Protein AF-A0A843E5W5-F1 (afdb_monomer_lite)

Foldseek 3Di:
DVVVVVVVVVVVQVVVFVVCCVVCVVVPWPGWDWDQDPVGIDIGTDD

Radius of gyration: 12.35 Å; chains: 1; bounding box: 28×13×32 Å

Sequence (47 aa):
MIEKDFVTEGLRRTKIDEYLEKELERAGYGGMDIQVTPLGTMVIVYA

Secondary structure (DSSP, 8-state):
-HHHHHHHHHHHHHHHHHHHHHHTTTT---EEEEEEETTEEEEEEE-

Structure (mmCIF, N/CA/C/O backbone):
data_AF-A0A843E5W5-F1
#
_entry.id   AF-A0A843E5W5-F1
#
loop_
_atom_site.group_PDB
_atom_site.id
_atom_site.type_s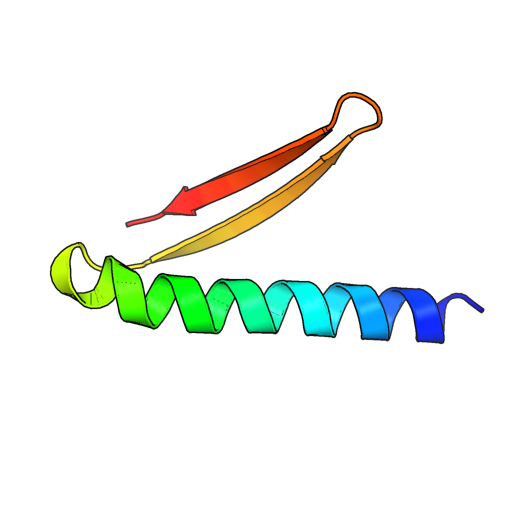ymbol
_atom_site.label_atom_id
_atom_site.label_alt_id
_atom_site.label_comp_id
_atom_site.label_asym_id
_atom_site.label_entity_id
_atom_site.label_seq_id
_atom_site.pdbx_PDB_ins_code
_atom_site.Cartn_x
_atom_site.Cartn_y
_atom_site.Cartn_z
_atom_site.occupancy
_atom_site.B_iso_or_equiv
_atom_site.auth_seq_id
_atom_site.auth_comp_id
_atom_site.auth_asym_id
_atom_site.auth_atom_id
_atom_site.pdbx_PDB_model_num
ATOM 1 N N . MET A 1 1 ? 16.821 -1.629 -15.856 1.00 71.12 1 MET A N 1
ATOM 2 C CA . MET A 1 1 ? 17.476 -2.704 -15.074 1.00 71.12 1 MET A CA 1
ATOM 3 C C . MET A 1 1 ? 16.369 -3.216 -14.179 1.00 71.12 1 MET A C 1
ATOM 5 O O . MET A 1 1 ? 16.021 -2.509 -13.245 1.00 71.12 1 MET A O 1
ATOM 9 N N . ILE A 1 2 ? 15.721 -4.319 -14.559 1.00 87.56 2 ILE A N 1
ATOM 10 C CA . ILE A 1 2 ? 14.392 -4.700 -14.040 1.00 87.56 2 ILE A CA 1
ATOM 11 C C . ILE A 1 2 ? 14.390 -4.782 -12.506 1.00 87.56 2 ILE A C 1
ATOM 13 O O . ILE A 1 2 ? 13.433 -4.362 -11.864 1.00 87.56 2 ILE A O 1
ATOM 17 N N . GLU A 1 3 ? 15.499 -5.224 -11.908 1.00 90.94 3 GLU A N 1
ATOM 18 C CA . GLU A 1 3 ? 15.623 -5.348 -10.455 1.00 90.94 3 GLU A CA 1
ATOM 19 C C . GLU A 1 3 ? 15.568 -3.997 -9.728 1.00 90.94 3 GLU A C 1
ATOM 21 O O . GLU A 1 3 ? 14.958 -3.897 -8.668 1.00 90.94 3 GLU A O 1
ATOM 26 N N . LYS A 1 4 ? 16.163 -2.935 -10.287 1.00 91.12 4 LYS A N 1
ATOM 27 C CA . LYS A 1 4 ? 16.153 -1.605 -9.651 1.00 91.12 4 LYS A CA 1
ATOM 28 C C . LYS A 1 4 ? 14.761 -0.989 -9.645 1.00 91.12 4 LYS A C 1
ATOM 30 O O . L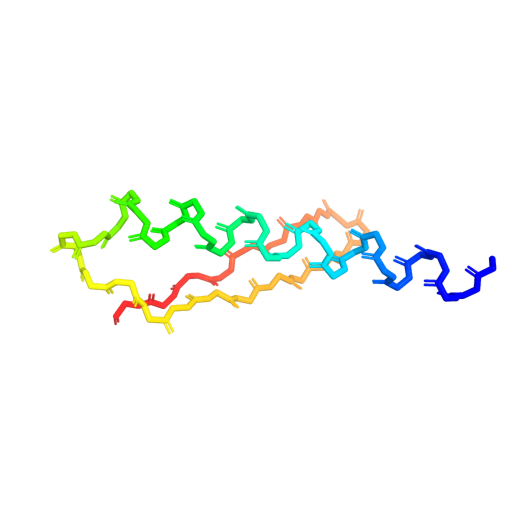YS A 1 4 ? 14.366 -0.377 -8.653 1.00 91.12 4 LYS A O 1
ATOM 35 N N . ASP A 1 5 ? 14.037 -1.173 -10.741 1.00 89.38 5 ASP A N 1
ATOM 36 C CA . ASP A 1 5 ? 12.680 -0.661 -10.892 1.00 89.38 5 ASP A CA 1
ATOM 37 C C . ASP A 1 5 ? 11.738 -1.423 -9.948 1.00 89.38 5 ASP A C 1
ATOM 39 O O . ASP A 1 5 ? 10.978 -0.810 -9.201 1.00 89.38 5 ASP A O 1
ATOM 43 N N . PHE A 1 6 ? 11.888 -2.750 -9.865 1.00 90.94 6 PHE A N 1
ATOM 44 C CA . PHE A 1 6 ? 11.143 -3.589 -8.925 1.00 90.94 6 PHE A CA 1
ATOM 45 C C . PHE A 1 6 ? 11.375 -3.194 -7.460 1.00 90.94 6 PHE A C 1
ATOM 47 O O . PHE A 1 6 ? 10.419 -3.019 -6.706 1.00 90.94 6 PHE A O 1
ATOM 54 N N . VAL A 1 7 ? 12.634 -3.007 -7.052 1.00 94.00 7 VAL A N 1
ATOM 55 C CA . VAL A 1 7 ? 12.976 -2.603 -5.677 1.00 94.00 7 VAL A CA 1
ATOM 56 C C . VAL A 1 7 ? 12.405 -1.224 -5.349 1.00 94.00 7 VAL A C 1
ATOM 58 O O . VAL A 1 7 ? 11.892 -1.012 -4.251 1.00 94.00 7 VAL A O 1
ATOM 61 N N . THR A 1 8 ? 12.464 -0.288 -6.296 1.00 93.75 8 THR A N 1
ATOM 62 C CA . THR A 1 8 ? 11.954 1.076 -6.102 1.00 93.75 8 THR A CA 1
ATOM 63 C C . THR A 1 8 ? 10.437 1.086 -5.931 1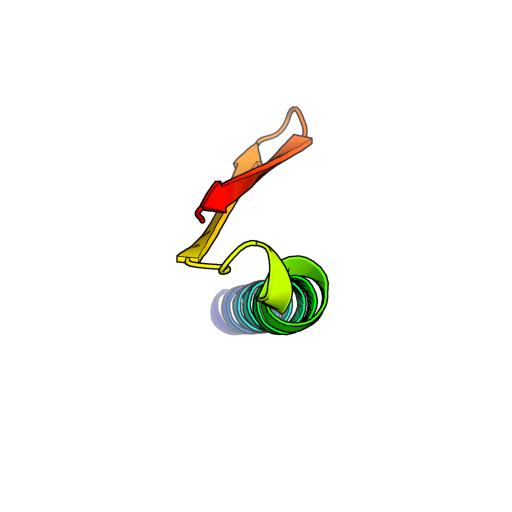.00 93.75 8 THR A C 1
ATOM 65 O O . THR A 1 8 ? 9.922 1.733 -5.016 1.00 93.75 8 THR A O 1
ATOM 68 N N . GLU A 1 9 ? 9.719 0.330 -6.759 1.00 90.94 9 GLU A N 1
ATOM 69 C CA . GLU A 1 9 ? 8.265 0.195 -6.663 1.00 90.94 9 GLU A CA 1
ATOM 70 C C . GLU A 1 9 ? 7.839 -0.536 -5.386 1.00 90.94 9 GLU A C 1
ATOM 72 O O . GLU A 1 9 ? 6.898 -0.106 -4.717 1.00 90.94 9 GLU A O 1
ATOM 77 N N . GLY A 1 10 ? 8.565 -1.584 -4.986 1.00 93.19 10 GLY A N 1
ATOM 78 C CA . GLY A 1 10 ? 8.347 -2.268 -3.711 1.00 93.19 10 GLY A CA 1
ATOM 79 C C . GLY A 1 10 ? 8.510 -1.323 -2.521 1.00 93.19 10 GLY A C 1
ATOM 80 O O . GLY A 1 10 ? 7.610 -1.209 -1.692 1.00 93.19 10 GLY A O 1
ATOM 81 N N . LEU A 1 11 ? 9.605 -0.556 -2.490 1.00 95.12 11 LEU A N 1
ATOM 82 C CA . LEU A 1 11 ? 9.857 0.434 -1.441 1.00 95.12 11 LEU A CA 1
ATOM 83 C C . LEU A 1 11 ? 8.751 1.495 -1.376 1.00 95.12 11 LEU A C 1
ATOM 85 O O . LEU A 1 11 ? 8.365 1.932 -0.292 1.00 95.12 11 LEU A O 1
ATOM 89 N N . ARG A 1 12 ? 8.242 1.930 -2.532 1.00 93.12 12 ARG A N 1
ATOM 90 C CA . ARG A 1 12 ? 7.141 2.894 -2.602 1.00 93.12 12 ARG A CA 1
ATOM 91 C C . ARG A 1 12 ? 5.852 2.317 -2.026 1.00 93.12 12 ARG A C 1
ATOM 93 O O . ARG A 1 12 ? 5.191 3.010 -1.259 1.00 93.12 12 ARG A O 1
ATOM 100 N N . ARG A 1 13 ? 5.516 1.069 -2.367 1.00 93.81 13 ARG A N 1
ATOM 101 C CA . ARG A 1 13 ? 4.333 0.370 -1.842 1.00 93.81 13 ARG A CA 1
ATOM 102 C C . ARG A 1 13 ? 4.399 0.243 -0.321 1.00 93.81 13 ARG A C 1
ATOM 104 O O . ARG A 1 13 ? 3.467 0.680 0.341 1.00 93.81 13 ARG A O 1
ATOM 111 N N . THR A 1 14 ? 5.519 -0.230 0.226 1.00 95.00 14 THR A N 1
ATOM 112 C CA . THR A 1 14 ? 5.705 -0.371 1.682 1.00 95.00 14 THR A CA 1
ATOM 113 C C . THR A 1 14 ? 5.548 0.956 2.420 1.00 95.00 14 THR A C 1
ATOM 115 O O . THR A 1 14 ? 4.866 1.019 3.433 1.00 95.00 14 THR A O 1
ATOM 118 N N . LYS A 1 15 ? 6.107 2.050 1.891 1.00 95.94 15 LYS A N 1
ATOM 119 C CA . LYS A 1 15 ? 5.985 3.370 2.531 1.00 95.94 15 LYS A CA 1
ATOM 120 C C . LYS A 1 15 ? 4.548 3.880 2.615 1.00 95.94 15 LYS A C 1
ATOM 122 O O . LYS A 1 15 ? 4.209 4.571 3.568 1.00 95.94 15 LYS A O 1
ATOM 127 N N . ILE A 1 16 ? 3.735 3.613 1.594 1.00 94.25 16 ILE A N 1
ATOM 128 C CA . ILE A 1 16 ? 2.328 4.029 1.592 1.00 94.25 16 ILE A CA 1
ATOM 129 C C . ILE A 1 16 ? 1.536 3.152 2.567 1.00 94.25 16 ILE A C 1
ATOM 131 O O . ILE A 1 16 ? 0.709 3.680 3.302 1.00 94.25 16 ILE A O 1
ATOM 135 N N . ASP A 1 17 ? 1.833 1.853 2.612 1.00 94.56 17 ASP A N 1
ATOM 136 C CA . ASP A 1 17 ? 1.199 0.901 3.528 1.00 94.56 17 ASP A CA 1
ATOM 137 C C . ASP A 1 17 ? 1.413 1.308 4.996 1.00 94.56 17 ASP A C 1
ATOM 139 O O . ASP A 1 17 ? 0.449 1.545 5.718 1.00 94.56 17 ASP A O 1
ATOM 143 N N . GLU A 1 18 ? 2.668 1.548 5.393 1.00 94.88 18 GLU A N 1
ATOM 144 C CA . GLU A 1 18 ? 3.030 2.003 6.746 1.00 94.88 18 GLU A CA 1
ATOM 145 C C . GLU A 1 18 ? 2.402 3.355 7.123 1.00 94.88 18 GLU A C 1
ATOM 147 O O . GLU A 1 18 ? 2.176 3.647 8.300 1.00 94.88 18 GLU A O 1
ATOM 152 N N . TYR A 1 19 ? 2.176 4.227 6.137 1.00 95.38 19 TYR A N 1
ATOM 153 C CA . TYR A 1 19 ? 1.529 5.516 6.362 1.00 95.38 19 TYR A CA 1
ATOM 154 C C . TYR A 1 19 ? 0.025 5.346 6.599 1.00 95.38 19 TYR A C 1
ATOM 156 O O . TYR A 1 19 ? -0.509 5.893 7.563 1.00 95.38 19 TYR A O 1
ATOM 164 N N . LEU A 1 20 ? -0.652 4.567 5.752 1.00 94.31 20 LEU A N 1
ATOM 165 C CA . LEU A 1 20 ? -2.091 4.330 5.861 1.00 94.31 20 LEU A CA 1
ATOM 166 C C . LEU A 1 20 ? -2.450 3.529 7.111 1.00 94.31 20 LEU A C 1
ATOM 168 O O . LEU A 1 20 ? -3.448 3.851 7.749 1.00 94.31 20 LEU A O 1
ATOM 172 N N . GLU A 1 21 ? -1.625 2.558 7.502 1.00 94.00 21 GLU A N 1
ATOM 173 C CA . GLU A 1 21 ? -1.801 1.806 8.748 1.00 94.00 21 GLU A CA 1
ATOM 174 C C . GLU A 1 21 ? -1.853 2.739 9.966 1.00 94.00 21 GLU A C 1
ATOM 176 O O . GLU A 1 21 ? -2.731 2.604 10.816 1.00 94.00 21 GLU A O 1
ATOM 181 N N . LYS A 1 22 ? -0.969 3.745 10.015 1.00 94.69 22 LYS A N 1
ATOM 182 C CA . LYS A 1 22 ? -0.929 4.733 11.106 1.00 94.69 22 LYS A CA 1
ATOM 183 C C . LYS A 1 22 ? -2.109 5.697 11.077 1.00 94.69 22 LYS A C 1
ATOM 185 O O . LYS A 1 22 ? -2.692 5.984 12.117 1.00 94.69 22 LYS A O 1
ATOM 190 N N . GLU A 1 23 ? -2.460 6.219 9.906 1.00 94.44 23 GLU A N 1
ATOM 191 C CA . GLU A 1 23 ? -3.531 7.218 9.788 1.00 94.44 23 GLU A CA 1
ATOM 192 C C . GLU A 1 23 ? -4.929 6.608 9.966 1.00 94.44 23 GLU A C 1
ATOM 194 O O . GLU A 1 23 ? -5.839 7.253 10.491 1.00 94.44 23 GLU A O 1
ATOM 199 N N . LEU A 1 24 ? -5.111 5.354 9.546 1.00 93.44 24 LEU A N 1
ATOM 200 C CA . LEU A 1 24 ? -6.394 4.651 9.564 1.00 93.44 24 LEU A CA 1
ATOM 201 C C . LEU A 1 24 ? -6.499 3.621 10.695 1.00 93.44 24 LEU A C 1
ATOM 203 O O . LEU A 1 24 ? -7.461 2.856 10.720 1.00 93.44 24 LEU A O 1
ATOM 207 N N . GLU A 1 25 ? -5.592 3.642 11.677 1.00 90.31 25 GLU A N 1
ATOM 208 C CA . GLU A 1 25 ? -5.601 2.737 12.839 1.00 90.31 25 GLU A CA 1
ATOM 209 C C . GLU A 1 25 ? -6.977 2.706 13.529 1.00 90.31 25 GLU A C 1
ATOM 211 O O . GLU A 1 25 ? -7.509 1.649 13.862 1.00 90.31 25 GLU A O 1
ATOM 216 N N . ARG A 1 26 ? -7.617 3.875 13.663 1.00 90.44 26 ARG A N 1
ATOM 217 C CA . ARG A 1 26 ? -8.952 4.009 14.272 1.00 90.44 26 ARG A CA 1
ATOM 218 C C . ARG A 1 26 ? -10.079 3.392 13.447 1.00 90.44 26 ARG A C 1
ATOM 220 O O . ARG A 1 26 ? -11.099 3.021 14.021 1.00 90.44 26 ARG A O 1
ATOM 227 N N . ALA A 1 27 ? -9.936 3.378 12.125 1.00 90.00 27 ALA A N 1
ATOM 228 C CA . ALA A 1 27 ? -10.905 2.780 11.213 1.00 90.00 27 ALA A CA 1
ATOM 229 C C . ALA A 1 27 ? -10.676 1.268 11.045 1.00 90.00 27 ALA A C 1
ATOM 231 O O . ALA A 1 27 ? -11.582 0.590 10.574 1.00 90.00 27 ALA A O 1
ATOM 232 N N . GLY A 1 28 ? -9.510 0.765 11.474 1.00 88.06 28 GLY A N 1
ATOM 233 C CA . GLY A 1 28 ? -9.050 -0.600 11.251 1.00 88.06 28 GLY A CA 1
ATOM 234 C C . GLY A 1 28 ? -8.527 -0.747 9.830 1.00 88.06 28 GLY A C 1
ATOM 235 O O . GLY A 1 28 ? -9.283 -1.085 8.943 1.00 88.06 28 GLY A O 1
ATOM 236 N N . TYR A 1 29 ? -7.250 -0.459 9.582 1.00 94.25 29 TYR A N 1
ATOM 237 C CA . TYR A 1 29 ? -6.661 -0.636 8.254 1.00 94.25 29 TYR A CA 1
ATOM 238 C C . TYR A 1 29 ? -6.443 -2.124 7.938 1.00 94.25 29 TYR A C 1
ATOM 240 O O . TYR A 1 29 ? -5.782 -2.831 8.697 1.00 94.25 29 TYR A O 1
ATOM 248 N N . GLY A 1 30 ? -6.977 -2.592 6.808 1.00 92.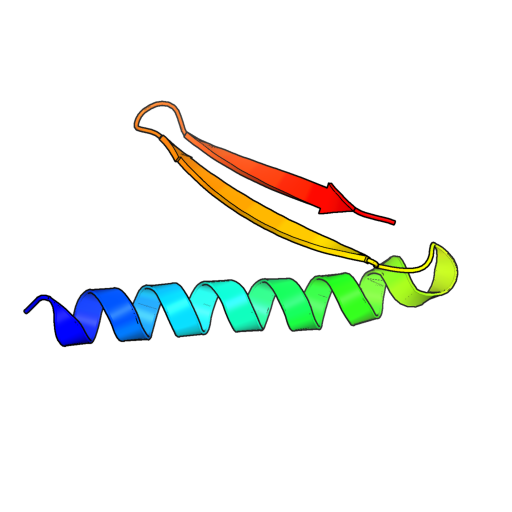69 30 GLY A N 1
ATOM 249 C CA . GLY A 1 30 ? -6.877 -3.982 6.345 1.0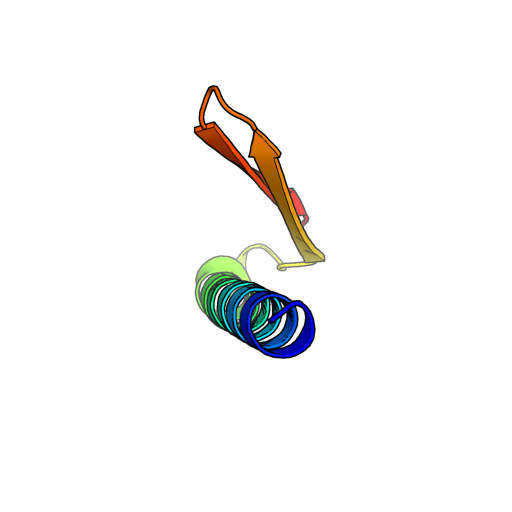0 92.69 30 GLY A CA 1
ATOM 250 C C . GLY A 1 30 ? -5.872 -4.205 5.209 1.00 92.69 30 GLY A C 1
ATOM 251 O O . GLY A 1 30 ? -5.732 -5.333 4.735 1.00 92.69 30 GLY A O 1
ATOM 252 N N . GLY A 1 31 ? -5.194 -3.148 4.752 1.00 93.56 31 GLY A N 1
ATOM 253 C CA . GLY A 1 31 ? -4.255 -3.178 3.629 1.00 93.56 31 GLY A CA 1
ATOM 254 C C . GLY A 1 31 ? -4.699 -2.320 2.444 1.00 93.56 31 GLY A C 1
ATOM 255 O O . GLY A 1 31 ? -5.775 -1.714 2.438 1.00 93.56 31 GLY A O 1
ATOM 256 N N . MET A 1 32 ? -3.871 -2.295 1.400 1.00 94.81 32 MET A N 1
ATOM 257 C CA . MET A 1 32 ? -4.169 -1.580 0.160 1.00 94.81 32 MET A CA 1
ATOM 258 C C . MET A 1 32 ? -3.724 -2.347 -1.087 1.00 94.81 32 MET A C 1
ATOM 260 O O . MET A 1 32 ? -2.812 -3.174 -1.042 1.00 94.81 32 MET A O 1
ATOM 264 N N . ASP A 1 33 ? -4.304 -1.988 -2.230 1.00 94.25 33 ASP A N 1
ATOM 265 C CA . ASP A 1 33 ? -3.781 -2.329 -3.550 1.00 94.25 33 ASP A CA 1
ATOM 266 C C . ASP A 1 33 ? -3.544 -1.067 -4.391 1.00 94.25 33 ASP A C 1
ATOM 268 O O . ASP A 1 33 ? -4.292 -0.091 -4.316 1.00 94.25 33 ASP A O 1
ATOM 272 N N . ILE A 1 34 ? -2.486 -1.091 -5.203 1.00 93.00 34 ILE A N 1
ATOM 273 C CA . ILE A 1 34 ? -2.092 0.009 -6.086 1.00 93.00 34 ILE A CA 1
ATOM 274 C C . ILE A 1 34 ? -2.080 -0.484 -7.527 1.00 93.00 34 ILE A C 1
ATOM 276 O O . ILE A 1 34 ? -1.238 -1.304 -7.916 1.00 93.00 34 ILE A O 1
ATOM 280 N N . GLN A 1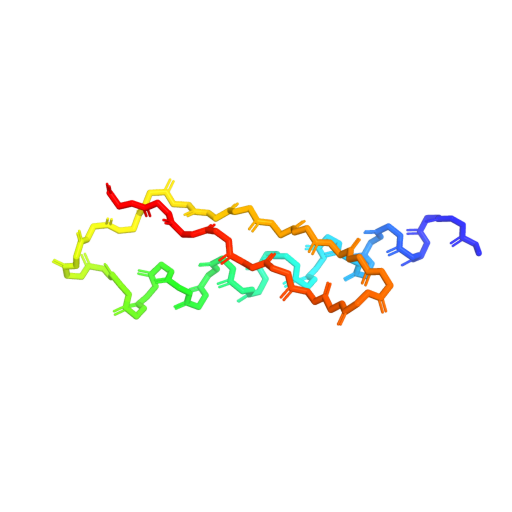 35 ? -2.950 0.116 -8.336 1.00 93.38 35 GLN A N 1
ATOM 281 C CA . GLN A 1 35 ? -3.030 -0.101 -9.774 1.00 93.38 35 GLN A CA 1
ATOM 282 C C . GLN A 1 35 ? -2.531 1.135 -10.516 1.00 93.38 35 GLN A C 1
ATOM 284 O O . GLN A 1 35 ? -3.136 2.207 -10.471 1.00 93.38 35 GLN A O 1
ATOM 289 N N . VAL A 1 36 ? -1.410 0.978 -11.216 1.00 91.06 36 VAL A N 1
ATOM 290 C CA . VAL A 1 36 ? -0.831 2.026 -12.060 1.00 91.06 36 VAL A CA 1
ATOM 291 C C . VAL A 1 36 ? -1.344 1.828 -13.480 1.00 91.06 36 VAL A C 1
ATOM 293 O O . VAL A 1 36 ? -1.070 0.809 -14.111 1.00 91.06 36 VAL A O 1
ATOM 296 N N . THR A 1 37 ? -2.091 2.803 -13.988 1.00 94.31 37 THR A N 1
ATOM 297 C CA . THR A 1 37 ? -2.595 2.824 -15.365 1.00 94.31 37 THR A CA 1
ATOM 298 C C . THR A 1 37 ? -2.079 4.070 -16.087 1.00 94.31 37 THR A C 1
ATOM 300 O O . THR A 1 37 ? -1.716 5.046 -15.429 1.00 94.31 37 THR A O 1
ATOM 303 N N . PRO A 1 38 ? -2.085 4.109 -17.431 1.00 95.50 38 PRO A N 1
ATOM 304 C CA . PRO A 1 38 ? -1.718 5.320 -18.168 1.00 95.50 38 PRO A CA 1
ATOM 305 C C . PRO A 1 38 ? -2.589 6.545 -17.842 1.00 95.50 38 PRO A C 1
ATOM 307 O O . PRO A 1 38 ? -2.138 7.672 -18.015 1.00 95.50 38 PRO A O 1
ATOM 310 N N . LEU A 1 39 ? -3.827 6.335 -17.375 1.00 95.44 39 LEU A N 1
ATOM 311 C CA . LEU A 1 39 ? -4.740 7.412 -16.974 1.00 95.44 39 LEU A CA 1
ATOM 312 C C . LEU A 1 39 ? -4.422 7.963 -15.579 1.00 95.44 39 LEU A C 1
ATOM 314 O O . LEU A 1 39 ? -4.749 9.110 -15.281 1.00 95.44 39 LEU A O 1
ATOM 318 N N . GLY A 1 40 ? -3.797 7.156 -14.723 1.00 94.56 40 GLY A N 1
ATOM 319 C CA . GLY A 1 40 ? -3.464 7.530 -13.358 1.00 94.56 40 GLY A CA 1
ATOM 320 C C . GLY A 1 40 ? -3.240 6.330 -12.445 1.00 94.56 40 GLY A C 1
ATOM 321 O O . GLY A 1 40 ? -3.333 5.167 -12.851 1.00 94.56 40 GLY A O 1
ATOM 322 N N . THR A 1 41 ? -2.960 6.636 -11.182 1.00 94.06 41 THR A N 1
ATOM 323 C CA . THR A 1 41 ? -2.760 5.642 -10.127 1.00 94.06 41 THR A CA 1
ATOM 324 C C . THR A 1 41 ? -4.021 5.531 -9.284 1.00 94.06 41 THR A C 1
ATOM 326 O O . THR A 1 41 ? -4.451 6.515 -8.685 1.00 94.06 41 THR A O 1
ATOM 329 N N . MET A 1 42 ? -4.593 4.334 -9.215 1.00 94.62 42 MET A N 1
ATOM 330 C CA . MET A 1 42 ? -5.694 4.016 -8.310 1.00 94.62 42 MET A CA 1
ATOM 331 C C . MET A 1 42 ? -5.144 3.321 -7.068 1.00 94.62 42 MET A C 1
ATOM 333 O O . MET A 1 42 ? -4.362 2.377 -7.185 1.00 94.62 42 MET A O 1
ATOM 337 N N . VAL A 1 43 ? -5.564 3.789 -5.892 1.00 93.44 43 VAL A N 1
ATOM 338 C CA . VAL A 1 43 ? -5.246 3.178 -4.596 1.00 93.44 43 VAL A CA 1
ATOM 339 C C . VAL A 1 43 ? -6.554 2.696 -3.982 1.00 93.44 43 VAL A C 1
ATOM 341 O O . VAL A 1 43 ? -7.449 3.500 -3.726 1.00 93.44 43 VAL A O 1
ATOM 344 N N . ILE A 1 44 ? -6.676 1.387 -3.795 1.00 94.19 44 ILE A N 1
ATOM 345 C CA . ILE A 1 44 ? -7.836 0.736 -3.184 1.00 94.19 44 ILE A CA 1
ATOM 346 C C . ILE A 1 44 ? -7.452 0.416 -1.745 1.00 94.19 44 ILE A C 1
ATOM 348 O O . ILE A 1 44 ? -6.469 -0.285 -1.531 1.00 94.19 44 ILE A O 1
ATOM 352 N N . VAL A 1 45 ? -8.202 0.935 -0.776 1.00 93.62 45 VAL A N 1
ATOM 353 C CA . VAL A 1 45 ? -7.939 0.741 0.657 1.00 93.62 45 VAL A CA 1
ATOM 354 C C . VAL A 1 45 ? -9.009 -0.165 1.250 1.00 93.62 45 VAL A C 1
ATOM 356 O O . VAL A 1 45 ? -10.196 0.034 0.987 1.00 93.62 45 VAL A O 1
ATOM 359 N N . TYR A 1 46 ? -8.584 -1.141 2.048 1.00 92.56 46 TYR A N 1
ATOM 360 C CA . TYR A 1 46 ? -9.451 -2.058 2.780 1.00 92.56 46 TYR A CA 1
ATOM 361 C C . TYR A 1 46 ? -9.447 -1.706 4.269 1.00 92.56 46 TYR A C 1
ATOM 363 O O . TYR A 1 46 ? -8.436 -1.230 4.792 1.00 92.56 46 TYR A O 1
ATOM 371 N N . ALA A 1 47 ? -10.578 -1.934 4.935 1.00 85.44 47 ALA A N 1
ATOM 372 C CA . ALA A 1 47 ? -10.756 -1.736 6.367 1.00 85.44 47 ALA A CA 1
ATOM 373 C C . ALA A 1 47 ? -11.578 -2.882 6.968 1.00 85.44 47 ALA A C 1
ATOM 375 O O . ALA A 1 47 ? -12.539 -3.304 6.280 1.00 85.44 47 ALA A O 1
#

pLDDT: mean 92.54, std 3.87, range [71.12, 95.94]